Protein 5WJD (pdb70)

Foldseek 3Di:
DKDKDWCCVPVVCLQLVLCQLCVPVNDDSVVSSVQSNPADQEPWTKIFMAPPVRPHTFWIKTWHAAPVFQQETEIDSTGGRPVCPPPCPSVVVVVVVVCCSCPSHVHFKYKYKDQPVVVVVVVSAKDFDDDGDRDDPPDDDDPVPDDPRITMIMHGD

B-factor: mean 25.54, std 9.08, range [10.94, 60.41]

GO terms:
  GO:0004596 protein-N-terminal amino-acid acetyltransferase activity (F, IDA)
  GO:0017190 N-terminal peptidyl-aspartic acid acetylation (P, IDA)
  GO:0018002 N-terminal peptidyl-glutamic acid acetylation (P, IDA)

Nearest PDB structures (foldseek):
  5wjd-assembly1_A  TM=1.006E+00  e=1.444E-34  Drosophila melanogaster
  1xeb-assembly5_E  TM=7.370E-01  e=3.039E-07  Pseudomonas aeruginosa
  5z6n-assembly1_B  TM=6.916E-01  e=9.25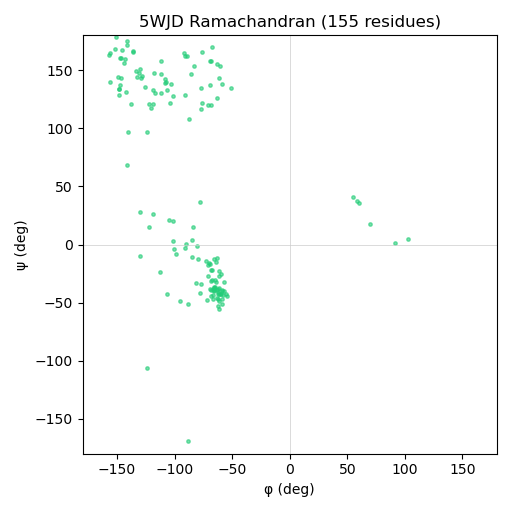2E-08  Escherichia coli K-12
  1xeb-assembly1_A  TM=7.125E-01  e=1.648E-06  Pseudomonas aeruginosa
  8gxj-assembly1_A  TM=6.707E-01  e=3.958E-06  Pseudomonas aeruginosa PAO1

Secondary structure (DSSP, 8-state):
-EEEEEGGG-GGGHHHHHHHHHHHS---HHHHHHHHHT--SSSSEEEEEEETTS-SEEEEEEEEEETTEEEEEEEEEEEE-GGGTTSSHHHHHHHHHHHIIIIIS---EEEEEESS-HHHHHHTT-EE-----SS-TT----GGG--TT-EEEEEE-

Organism: Drosophila melanogaster (NCBI:txid7227)

Sequence (157 aa):
PFNVVPIHNYPELMKDTCALINAEWPRSETARMRSLEASCDSLPCSLVLTTEGMCRVIAHLKLSPINSKKKACFVESVVVDKRHRGQGFGKLIMKFAEDYCRVVLDLKTIYLSTIDQDGFYERIGYEYCAPITMYGPRHCELPSLQNAKKKYMKKVL

InterPro domains:
  IPR000182 GNAT domain [PF00583] (43-147)
  IPR000182 GNAT domain [PS51186] (26-178)
  IPR016181 Acyl-CoA N-acyltransferase [SSF55729] (43-160)
  IPR039840 N-alpha-acetyltransferase 80 [PTHR13538] (21-171)

Structure (mmCIF, N/CA/C/O backbone):
data_5WJD
#
_entry.id   5WJD
#
_cell.length_a   41.685
_cell.length_b   62.643
_cell.length_c   63.758
_cell.angle_alpha   90.000
_cell.angle_beta   90.000
_cell.angle_gamma   90.000
#
_symmetry.space_group_name_H-M   'P 21 21 21'
#
loop_
_entity.id
_entity.type
_entity.pdbx_description
1 polymer 'CG8481, isoform B'
2 non-polymer 'ACETYL COENZYME *A'
3 non-polymer 'CITRIC ACID'
4 water water
#
loop_
_atom_site.group_PDB
_atom_site.id
_atom_site.type_symbol
_atom_site.label_atom_id
_atom_site.label_alt_id
_atom_site.label_comp_id
_atom_site.label_asym_id
_atom_site.label_entity_id
_atom_site.label_seq_id
_atom_site.pdbx_PDB_ins_code
_atom_site.Cartn_x
_atom_site.Cartn_y
_atom_site.Cartn_z
_atom_site.occupancy
_atom_site.B_iso_or_equiv
_atom_site.auth_seq_id
_atom_site.auth_comp_id
_atom_site.auth_asym_id
_atom_site.auth_atom_id
_atom_site.pdbx_PDB_model_num
ATOM 1 N N . PRO A 1 3 ? 34.366 3.796 24.279 1.00 35.98 12 PRO A N 1
ATOM 2 C CA . PRO A 1 3 ? 33.773 4.747 23.331 1.00 33.34 12 PRO A CA 1
ATOM 3 C C . PRO A 1 3 ? 34.498 4.804 21.981 1.00 32.17 12 PRO A C 1
ATOM 4 O O . PRO A 1 3 ? 33.996 5.440 21.052 1.00 34.36 12 PRO A O 1
ATOM 8 N N . PHE A 1 4 ? 35.662 4.164 21.879 1.00 25.27 13 PHE A N 1
ATOM 9 C CA . PHE A 1 4 ? 36.392 4.073 20.622 1.00 23.73 13 PHE A CA 1
ATOM 10 C C . PHE A 1 4 ? 36.781 2.624 20.370 1.00 23.01 13 PHE A C 1
ATOM 11 O O . PHE A 1 4 ? 36.956 1.841 21.307 1.00 27.56 13 PHE A O 1
ATOM 19 N N . ASN A 1 5 ? 36.897 2.276 19.089 1.00 19.17 14 ASN A N 1
ATOM 20 C CA . ASN A 1 5 ? 37.306 0.950 18.654 1.00 21.73 14 ASN A CA 1
ATOM 21 C C . ASN A 1 5 ? 38.408 1.081 17.612 1.00 17.90 14 ASN A C 1
ATOM 22 O O . ASN A 1 5 ? 38.440 2.041 16.839 1.00 17.32 14 ASN A O 1
ATOM 27 N N . VAL A 1 6 ? 39.312 0.106 17.595 1.00 18.56 15 VAL A N 1
ATOM 28 C CA . VAL A 1 6 ? 40.290 -0.042 16.522 1.00 16.43 15 VAL A CA 1
ATOM 29 C C . VAL A 1 6 ? 40.099 -1.431 15.939 1.00 17.68 15 VAL A C 1
ATOM 30 O O . VAL A 1 6 ? 40.193 -2.429 16.663 1.00 20.04 15 VAL A O 1
ATOM 34 N N . VAL A 1 7 ? 39.808 -1.499 14.644 1.00 15.80 16 VAL A N 1
ATOM 35 C CA . VAL A 1 7 ? 39.430 -2.757 14.007 1.00 17.83 16 VAL A CA 1
ATOM 36 C C . VAL A 1 7 ? 40.193 -2.927 12.699 1.00 18.85 16 VAL A C 1
ATOM 37 O O . VAL A 1 7 ? 40.514 -1.930 12.034 1.00 17.51 16 VAL A O 1
ATOM 41 N N . PRO A 1 8 ? 40.501 -4.156 12.288 1.00 21.18 17 PRO A N 1
ATOM 42 C CA . PRO A 1 8 ? 41.033 -4.359 10.938 1.00 18.65 17 PRO A CA 1
ATOM 43 C C . PRO A 1 8 ? 39.946 -4.088 9.912 1.00 18.39 17 PRO A C 1
ATOM 44 O O . PRO A 1 8 ? 38.797 -4.499 10.081 1.00 19.25 17 PRO A O 1
ATOM 48 N N . ILE A 1 9 ? 40.321 -3.386 8.841 1.00 15.59 18 ILE A N 1
ATOM 49 C CA . ILE A 1 9 ? 39.331 -2.906 7.879 1.00 17.01 18 ILE A CA 1
ATOM 50 C C . ILE A 1 9 ? 38.633 -4.064 7.175 1.00 18.54 18 ILE A C 1
ATOM 51 O O . ILE A 1 9 ? 37.456 -3.952 6.807 1.00 17.70 18 ILE A O 1
ATOM 56 N N . HIS A 1 10 ? 39.323 -5.197 6.989 1.00 18.41 19 HIS A N 1
ATOM 57 C CA . HIS A 1 10 ? 38.711 -6.299 6.249 1.00 20.38 19 HIS A CA 1
ATOM 58 C C . HIS A 1 10 ? 37.563 -6.947 7.016 1.00 23.28 19 HIS A C 1
ATOM 59 O O . HIS A 1 10 ? 36.760 -7.664 6.412 1.00 23.73 19 HIS A O 1
ATOM 66 N N . ASN A 1 11 ? 37.458 -6.709 8.321 1.00 22.22 20 ASN A N 1
ATOM 67 C CA . ASN A 1 11 ? 36.310 -7.171 9.086 1.00 23.67 20 ASN A CA 1
ATOM 68 C C . ASN A 1 11 ? 35.131 -6.209 9.022 1.00 25.18 20 ASN A C 1
ATOM 69 O O . ASN A 1 11 ? 34.034 -6.576 9.455 1.00 25.37 20 ASN A O 1
ATOM 74 N N . TYR A 1 12 ? 35.326 -4.997 8.498 1.00 21.62 21 TYR A N 1
ATOM 75 C CA . TYR A 1 12 ? 34.268 -3.986 8.406 1.00 23.75 21 TYR A CA 1
ATOM 76 C C . TYR A 1 12 ? 34.401 -3.236 7.089 1.00 22.66 21 TYR A C 1
ATOM 77 O O . TYR A 1 12 ? 34.733 -2.046 7.063 1.00 23.77 21 TYR A O 1
ATOM 86 N N . PRO A 1 13 ? 34.133 -3.906 5.963 1.00 25.14 22 PRO A N 1
ATOM 87 C CA . PRO A 1 13 ? 34.305 -3.247 4.656 1.00 23.76 22 PRO A CA 1
ATOM 88 C C . PRO A 1 13 ? 33.376 -2.063 4.434 1.00 27.73 22 PRO A C 1
ATOM 89 O O . PRO A 1 13 ? 33.630 -1.264 3.521 1.00 22.77 22 PRO A O 1
ATOM 93 N N . GLU A 1 14 ? 32.321 -1.913 5.237 1.00 27.54 23 GLU A N 1
ATOM 94 C CA . GLU A 1 14 ? 31.456 -0.749 5.101 1.00 25.89 23 GLU A CA 1
ATOM 95 C C . GLU A 1 14 ? 32.167 0.553 5.463 1.00 25.15 23 GLU A C 1
ATOM 96 O O . GLU A 1 14 ? 31.648 1.630 5.153 1.00 25.63 23 GLU A O 1
ATOM 102 N N . LEU A 1 15 ? 33.346 0.484 6.079 1.00 22.61 24 LEU A N 1
ATOM 103 C CA . LEU A 1 15 ? 34.132 1.668 6.403 1.00 20.06 24 LEU A CA 1
ATOM 104 C C . LEU A 1 15 ? 35.118 2.050 5.305 1.00 20.22 24 LEU A C 1
ATOM 105 O O . LEU A 1 15 ? 35.790 3.079 5.425 1.00 20.04 24 LEU A O 1
ATOM 110 N N . MET A 1 16 ? 35.212 1.261 4.232 1.00 18.29 25 MET A N 1
ATOM 111 C CA . MET A 1 16 ? 36.294 1.457 3.272 1.00 20.60 25 MET A CA 1
ATOM 112 C C . MET A 1 16 ? 36.170 2.794 2.549 1.00 19.49 25 MET A C 1
ATOM 113 O O . MET A 1 16 ? 37.174 3.483 2.334 1.00 19.17 25 MET A O 1
ATOM 118 N N . LYS A 1 17 ? 34.945 3.192 2.191 1.00 24.66 26 LYS A N 1
ATOM 119 C CA . LYS A 1 17 ? 34.763 4.440 1.453 1.00 24.24 26 LYS A CA 1
ATOM 120 C C . LYS A 1 17 ? 35.215 5.639 2.278 1.00 23.19 26 LYS A C 1
ATOM 121 O O . LYS A 1 17 ? 35.933 6.514 1.780 1.00 23.29 26 LYS A O 1
ATOM 124 N N . ASP A 1 18 ? 34.807 5.692 3.548 1.00 25.28 27 ASP A N 1
ATOM 125 C CA . ASP A 1 18 ? 35.250 6.772 4.426 1.00 23.97 27 ASP A CA 1
ATOM 126 C C . ASP A 1 18 ? 36.758 6.714 4.662 1.00 18.55 27 ASP A C 1
ATOM 127 O O . ASP A 1 18 ? 37.420 7.755 4.759 1.00 22.08 27 ASP A O 1
ATOM 132 N N . THR A 1 19 ? 37.321 5.509 4.766 1.00 19.92 28 THR A N 1
ATOM 133 C CA . THR A 1 19 ? 38.763 5.395 4.980 1.00 18.80 28 THR A CA 1
ATOM 134 C C . THR A 1 19 ? 39.542 5.902 3.767 1.00 18.91 28 THR A C 1
ATOM 135 O O . THR A 1 19 ? 40.577 6.565 3.917 1.00 18.96 28 THR A O 1
ATOM 139 N N . CYS A 1 20 ? 39.057 5.611 2.556 1.00 18.81 29 CYS A N 1
ATOM 140 C CA . CYS A 1 20 ? 39.705 6.140 1.360 1.00 18.42 29 CYS A CA 1
ATOM 141 C C . CYS A 1 20 ? 39.727 7.660 1.373 1.00 20.93 29 CYS A C 1
ATOM 142 O O . CYS A 1 20 ? 40.763 8.272 1.091 1.00 19.55 29 CYS A O 1
ATOM 145 N N . ALA A 1 21 ? 38.591 8.290 1.693 1.00 22.32 30 ALA A N 1
ATOM 146 C CA . ALA A 1 21 ? 38.542 9.748 1.717 1.00 21.69 30 ALA A CA 1
ATOM 147 C C . ALA A 1 21 ? 39.489 10.311 2.764 1.00 22.16 30 ALA A C 1
ATOM 148 O O . ALA A 1 21 ? 40.136 11.341 2.538 1.00 25.70 30 ALA A O 1
ATOM 150 N N . LEU A 1 22 ? 39.593 9.643 3.913 1.00 20.78 31 LEU A N 1
ATOM 151 C CA . LEU A 1 22 ? 40.519 10.088 4.949 1.00 20.41 31 LEU A CA 1
ATOM 152 C C . LEU A 1 22 ? 41.947 10.114 4.422 1.00 20.91 31 LEU A C 1
ATOM 153 O O . LEU A 1 22 ? 42.648 11.125 4.541 1.00 20.10 31 LEU A O 1
ATOM 158 N N . ILE A 1 23 ? 42.388 9.009 3.818 1.00 21.33 32 ILE A N 1
ATOM 159 C CA . ILE A 1 23 ? 43.752 8.926 3.302 1.00 18.97 32 ILE A CA 1
ATOM 160 C C . ILE A 1 23 ? 43.952 9.895 2.144 1.00 22.56 32 ILE A C 1
ATOM 161 O O . ILE A 1 23 ? 44.979 10.579 2.062 1.00 24.26 32 ILE A O 1
ATOM 166 N N . ASN A 1 24 ? 42.979 9.969 1.231 1.00 23.85 33 ASN A N 1
ATOM 167 C CA . ASN A 1 24 ? 43.151 10.778 0.027 1.00 24.47 33 ASN A CA 1
ATOM 168 C C . ASN A 1 24 ? 43.117 12.269 0.332 1.00 29.54 33 ASN A C 1
ATOM 169 O O . ASN A 1 24 ? 43.716 13.061 -0.405 1.00 30.96 33 ASN A O 1
ATOM 174 N N . ALA A 1 25 ? 42.433 12.670 1.408 1.00 29.29 34 ALA A N 1
ATOM 175 C CA . ALA A 1 25 ? 42.468 14.069 1.821 1.00 27.15 34 ALA A CA 1
ATOM 176 C C . ALA A 1 25 ? 43.883 14.510 2.167 1.00 26.06 34 ALA A C 1
ATOM 177 O O . ALA A 1 25 ? 44.211 15.695 2.042 1.00 32.27 34 ALA A O 1
ATOM 179 N N . GLU A 1 26 ? 44.735 13.578 2.586 1.00 26.20 35 GLU A N 1
ATOM 180 C CA . GLU A 1 26 ? 46.122 13.872 2.932 1.00 28.90 35 GLU A CA 1
ATOM 181 C C . GLU A 1 26 ? 47.084 13.627 1.774 1.00 30.60 35 GLU A C 1
ATOM 182 O O . GLU A 1 26 ? 47.930 14.477 1.478 1.00 29.54 35 GLU A O 1
ATOM 188 N N . TRP A 1 27 ? 46.987 12.466 1.130 1.00 28.07 36 TRP A N 1
ATOM 189 C CA . TRP A 1 27 ? 47.846 12.104 0.001 1.00 28.42 36 TRP A CA 1
ATOM 190 C C . TRP A 1 27 ? 46.948 11.766 -1.178 1.00 30.11 36 TRP A C 1
ATOM 191 O O . TRP A 1 27 ? 46.440 10.632 -1.272 1.00 27.09 36 TRP A O 1
ATOM 202 N N . PRO A 1 28 ? 46.709 12.705 -2.091 1.00 31.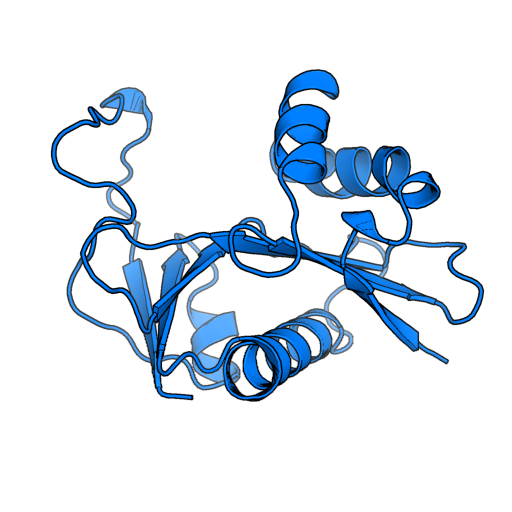66 37 PRO A N 1
ATOM 203 C CA . PRO A 1 28 ? 45.651 12.522 -3.098 1.00 33.76 37 PRO A CA 1
ATOM 204 C C . PRO A 1 28 ? 46.004 11.414 -4.080 1.00 28.75 37 PRO A C 1
ATOM 205 O O . PRO A 1 28 ? 47.032 11.468 -4.756 1.00 30.91 37 PRO A O 1
ATOM 209 N N . ARG A 1 29 ? 45.148 10.397 -4.129 1.00 26.64 38 ARG A N 1
ATOM 210 C CA . ARG A 1 29 ? 45.208 9.332 -5.116 1.00 25.21 38 ARG A CA 1
ATOM 211 C C . ARG A 1 29 ? 43.776 8.999 -5.508 1.00 23.86 38 ARG A C 1
ATOM 212 O O . ARG A 1 29 ? 42.819 9.486 -4.903 1.00 27.92 38 ARG A O 1
ATOM 220 N N . SER A 1 30 ? 43.624 8.166 -6.532 1.00 21.56 39 SER A N 1
ATOM 221 C CA . SER A 1 30 ? 42.290 7.732 -6.912 1.00 22.14 39 SER A CA 1
ATOM 222 C C . SER A 1 30 ? 41.657 6.940 -5.773 1.00 24.80 39 SER A C 1
ATOM 223 O O . SER A 1 30 ? 42.345 6.373 -4.918 1.00 23.03 39 SER A O 1
ATOM 226 N N . GLU A 1 31 ? 40.322 6.919 -5.756 1.00 21.10 40 GLU A N 1
ATOM 227 C CA . GLU A 1 31 ? 39.623 6.066 -4.802 1.00 24.37 40 GLU A CA 1
ATOM 228 C C . GLU A 1 31 ? 39.930 4.598 -5.063 1.00 24.52 40 GLU A C 1
ATOM 229 O O . GLU A 1 31 ? 40.101 3.814 -4.121 1.00 23.59 40 GLU A O 1
ATOM 235 N N . THR A 1 32 ? 40.015 4.211 -6.338 1.00 19.69 41 THR A N 1
ATOM 236 C CA . THR A 1 32 ? 40.298 2.822 -6.674 1.00 20.33 41 THR A CA 1
ATOM 237 C C . THR A 1 32 ? 41.642 2.374 -6.112 1.00 20.38 41 THR A C 1
ATOM 238 O O . THR A 1 32 ? 41.755 1.265 -5.576 1.00 20.15 41 THR A O 1
ATOM 242 N N . ALA A 1 33 ? 42.672 3.222 -6.218 1.00 18.90 42 ALA A N 1
ATOM 243 C CA . ALA A 1 33 ? 43.989 2.842 -5.711 1.00 21.81 42 ALA A CA 1
ATOM 244 C C . ALA A 1 33 ? 43.949 2.592 -4.210 1.00 20.70 42 ALA A C 1
ATOM 245 O O . ALA A 1 33 ? 44.529 1.617 -3.722 1.00 20.94 42 ALA A O 1
ATOM 247 N N . ARG A 1 34 ? 43.249 3.450 -3.462 1.00 20.60 43 ARG A N 1
ATOM 248 C CA . ARG A 1 34 ? 43.124 3.235 -2.025 1.00 20.68 43 ARG A CA 1
ATOM 249 C C . ARG A 1 34 ? 42.312 1.983 -1.725 1.00 20.35 43 ARG A C 1
ATOM 250 O O . ARG A 1 34 ? 42.635 1.237 -0.792 1.00 17.57 43 ARG A O 1
ATOM 258 N N . MET A 1 35 ? 41.251 1.739 -2.502 1.00 18.52 44 MET A N 1
ATOM 259 C CA . MET A 1 35 ? 40.447 0.538 -2.304 1.00 16.71 44 MET A CA 1
ATOM 260 C C . MET A 1 35 ? 41.281 -0.725 -2.481 1.00 19.89 44 MET A C 1
ATOM 261 O O . MET A 1 35 ? 41.152 -1.674 -1.699 1.00 20.08 44 MET A O 1
ATOM 266 N N . ARG A 1 36 ? 42.141 -0.756 -3.505 1.00 18.55 45 ARG A N 1
ATOM 267 C CA . ARG A 1 36 ? 43.001 -1.919 -3.712 1.00 20.70 45 ARG A CA 1
ATOM 268 C C . ARG A 1 36 ? 43.853 -2.190 -2.479 1.00 19.71 45 ARG A C 1
ATOM 269 O O . ARG A 1 36 ? 44.035 -3.346 -2.079 1.00 20.37 45 ARG A O 1
ATOM 277 N N . SER A 1 37 ? 44.363 -1.131 -1.851 1.00 18.59 46 SER A N 1
ATOM 278 C CA . SER A 1 37 ? 45.183 -1.296 -0.656 1.00 22.62 46 SER A CA 1
ATOM 279 C C . SER A 1 37 ? 44.354 -1.799 0.521 1.00 20.93 46 SER A C 1
ATOM 280 O O . SER A 1 37 ? 44.778 -2.703 1.249 1.00 20.86 46 SER A O 1
ATOM 283 N N . LEU A 1 38 ? 43.165 -1.225 0.728 1.00 19.83 47 LEU A N 1
ATOM 284 C CA . LEU A 1 38 ? 42.320 -1.676 1.832 1.00 19.35 47 LEU A CA 1
ATOM 285 C C . LEU A 1 38 ? 41.850 -3.110 1.622 1.00 17.45 47 LEU A C 1
ATOM 286 O O . LEU A 1 38 ? 41.746 -3.882 2.583 1.00 17.16 47 LEU A O 1
ATOM 291 N N . GLU A 1 39 ? 41.559 -3.485 0.377 1.00 19.15 48 GLU A N 1
ATOM 292 C CA . GLU A 1 39 ? 41.111 -4.841 0.080 1.00 20.95 48 GLU A CA 1
ATOM 293 C C . GLU A 1 39 ? 42.217 -5.875 0.245 1.00 20.89 48 GLU A C 1
ATOM 294 O O . GLU A 1 39 ? 41.914 -7.069 0.319 1.00 18.31 48 GLU A O 1
ATOM 300 N N . ALA A 1 40 ? 43.479 -5.454 0.308 1.00 16.69 49 ALA A N 1
ATOM 301 C CA . ALA A 1 40 ? 44.572 -6.382 0.568 1.00 18.69 49 ALA A CA 1
ATOM 302 C C . ALA A 1 40 ? 44.705 -6.734 2.045 1.00 18.11 49 ALA A C 1
ATOM 303 O O . ALA A 1 40 ? 45.433 -7.676 2.379 1.00 17.68 49 ALA A O 1
ATOM 305 N N . SER A 1 41 ? 44.026 -6.004 2.928 1.00 18.45 50 SER A N 1
ATOM 306 C CA . SER A 1 41 ? 44.117 -6.272 4.356 1.00 16.60 50 SER A CA 1
ATOM 307 C C . SER A 1 41 ? 43.669 -7.697 4.660 1.00 15.93 50 SER A C 1
ATOM 308 O O . SER A 1 41 ? 42.695 -8.192 4.095 1.00 15.40 50 SER A O 1
ATOM 311 N N . CYS A 1 42 ? 44.402 -8.363 5.547 1.00 18.63 51 CYS A N 1
ATOM 312 C CA . CYS A 1 42 ? 44.121 -9.744 5.909 1.00 18.72 51 CYS A CA 1
ATOM 313 C C . CYS A 1 42 ? 44.594 -9.957 7.338 1.00 21.97 51 CYS A C 1
ATOM 314 O O . CYS A 1 42 ? 45.131 -9.046 7.973 1.00 21.42 51 CYS A O 1
ATOM 317 N N . ASP A 1 43 ? 44.389 -11.168 7.854 1.00 22.87 52 ASP A N 1
ATOM 318 C CA . ASP A 1 43 ? 44.700 -11.429 9.253 1.00 23.89 52 ASP A CA 1
ATOM 319 C C . ASP A 1 43 ? 46.169 -11.774 9.489 1.00 25.45 52 ASP A C 1
ATOM 320 O O . ASP A 1 43 ? 46.508 -12.285 10.562 1.00 25.52 52 ASP A O 1
ATOM 325 N N . SER A 1 44 ? 47.045 -11.517 8.519 1.00 24.00 53 SER A N 1
ATOM 326 C CA . SER A 1 44 ? 48.473 -11.476 8.800 1.00 22.14 53 SER A CA 1
ATOM 327 C C . SER A 1 44 ? 49.024 -10.123 8.366 1.00 21.92 53 SER A C 1
ATOM 328 O O . SER A 1 44 ? 48.773 -9.108 9.024 1.00 24.00 53 SER A O 1
ATOM 331 N N . LEU A 1 45 ? 49.761 -10.094 7.259 1.00 20.42 54 LEU A N 1
ATOM 332 C CA . LEU A 1 45 ? 50.233 -8.865 6.642 1.00 17.64 54 LEU A CA 1
ATOM 333 C C . LEU A 1 45 ? 49.959 -8.930 5.145 1.00 20.59 54 LEU A C 1
ATOM 334 O O . LEU A 1 45 ? 50.036 -10.010 4.551 1.00 19.93 54 LEU A O 1
ATOM 339 N N . PRO A 1 46 ? 49.607 -7.804 4.506 1.00 17.67 55 PRO A N 1
ATOM 340 C CA . PRO A 1 46 ? 49.430 -6.496 5.129 1.00 15.29 55 PRO A CA 1
ATOM 341 C C . PRO A 1 46 ? 48.106 -6.409 5.889 1.00 19.01 55 PRO A C 1
ATOM 342 O O . PRO A 1 46 ? 47.238 -7.276 5.717 1.00 17.50 55 PRO A O 1
ATOM 346 N N . CYS A 1 47 ? 47.966 -5.384 6.727 1.00 14.99 56 CYS A N 1
ATOM 347 C CA . CYS A 1 47 ? 46.742 -5.173 7.489 1.00 17.15 56 CYS A CA 1
ATOM 348 C C . CYS A 1 47 ? 46.539 -3.681 7.697 1.00 20.31 56 CYS A C 1
ATOM 349 O O . CYS A 1 47 ? 47.453 -2.992 8.156 1.00 19.78 56 CYS A O 1
ATOM 352 N N . SER A 1 48 ? 45.347 -3.189 7.368 1.00 16.21 57 SER A N 1
ATOM 353 C CA . SER A 1 48 ? 44.974 -1.812 7.650 1.00 17.63 57 SER A CA 1
ATOM 354 C C . SER A 1 48 ? 44.085 -1.786 8.885 1.00 16.06 57 SER A C 1
ATOM 355 O O . SER A 1 48 ? 43.104 -2.535 8.969 1.00 14.87 57 SER A O 1
ATOM 358 N N . LEU A 1 49 ? 44.454 -0.957 9.853 1.00 14.88 58 LEU A N 1
ATOM 359 C CA . LEU A 1 49 ? 43.682 -0.766 11.071 1.00 17.16 58 LEU A CA 1
ATOM 360 C C . LEU A 1 49 ? 43.042 0.614 11.031 1.00 14.75 58 LEU A C 1
ATOM 361 O O . LEU A 1 49 ? 43.671 1.580 10.589 1.00 15.06 58 LEU A O 1
ATOM 366 N N . VAL A 1 50 ? 41.787 0.708 11.470 1.00 12.83 59 VAL A N 1
ATOM 367 C CA . VAL A 1 50 ? 41.085 1.984 11.520 1.00 14.54 59 VAL A CA 1
ATOM 368 C C . VAL A 1 50 ? 40.559 2.223 12.929 1.00 15.22 59 VAL A C 1
ATOM 369 O O . VAL A 1 50 ? 40.005 1.321 13.567 1.00 15.37 59 VAL A O 1
ATOM 373 N N . LEU A 1 51 ? 40.744 3.447 13.404 1.00 14.47 60 LEU A N 1
ATOM 374 C CA . LEU A 1 51 ? 40.176 3.926 14.653 1.00 16.96 60 LEU A CA 1
ATOM 375 C C . LEU A 1 51 ? 38.826 4.560 14.353 1.00 14.96 60 LEU A C 1
ATOM 376 O O . LEU A 1 51 ? 38.726 5.410 13.463 1.00 16.86 60 LEU A O 1
ATOM 381 N N . THR A 1 52 ? 37.792 4.150 15.085 1.00 17.55 61 THR A N 1
ATOM 382 C CA . THR A 1 52 ? 36.441 4.668 14.890 1.00 19.68 61 THR A CA 1
ATOM 383 C C . THR A 1 52 ? 35.791 4.964 16.236 1.00 21.57 61 THR A C 1
ATOM 384 O O . THR A 1 52 ? 36.267 4.539 17.293 1.00 20.49 61 THR A O 1
ATOM 388 N N . THR A 1 53 ? 34.673 5.690 16.179 1.00 21.38 62 THR A N 1
ATOM 389 C CA . THR A 1 53 ? 33.804 5.847 17.336 1.00 25.08 62 THR A CA 1
ATOM 390 C C . THR A 1 53 ? 33.136 4.518 17.683 1.00 25.73 62 THR A C 1
ATOM 391 O O . THR A 1 53 ? 33.175 3.547 16.917 1.00 26.38 62 THR A O 1
ATOM 395 N N . GLU A 1 54 ? 32.488 4.496 18.852 1.00 27.76 63 GLU A N 1
ATOM 396 C CA . GLU A 1 54 ? 31.818 3.287 19.326 1.00 29.51 63 GLU A CA 1
ATOM 397 C C . GLU A 1 54 ? 30.826 2.759 18.295 1.00 26.74 63 GLU A C 1
ATOM 398 O O . GLU A 1 54 ? 30.768 1.552 18.034 1.00 29.69 63 GLU A O 1
ATOM 400 N N . GLY A 1 55 ? 30.037 3.650 17.698 1.00 25.65 64 GLY A N 1
ATOM 401 C CA . GLY A 1 55 ? 29.057 3.252 16.706 1.00 24.05 64 GLY A CA 1
ATOM 402 C C . GLY A 1 55 ? 29.597 3.030 15.314 1.00 25.75 64 GLY A C 1
ATOM 403 O O . GLY A 1 55 ? 28.835 2.673 14.410 1.00 20.39 64 GLY A O 1
ATOM 404 N N . MET A 1 56 ? 30.902 3.234 15.119 1.00 26.49 65 MET A N 1
ATOM 405 C CA . MET A 1 56 ? 31.547 3.096 13.812 1.00 22.07 65 MET A CA 1
ATOM 406 C C . MET A 1 56 ? 30.918 4.024 12.777 1.00 23.39 65 MET A C 1
ATOM 407 O O . MET A 1 56 ? 30.769 3.669 11.607 1.00 25.12 65 MET A O 1
ATOM 412 N N . CYS A 1 57 ? 30.543 5.227 13.206 1.00 23.96 66 CYS A N 1
ATOM 413 C CA . CYS A 1 57 ? 29.954 6.207 12.304 1.00 23.13 66 CYS A CA 1
ATOM 414 C C . CYS A 1 57 ? 30.950 7.261 11.850 1.00 25.07 66 CYS A C 1
ATOM 415 O O . CYS A 1 57 ? 30.594 8.119 11.033 1.00 22.08 66 CYS A O 1
ATOM 418 N N . ARG A 1 58 ? 32.180 7.226 12.362 1.00 20.07 67 ARG A N 1
ATOM 419 C CA . ARG A 1 58 ? 33.235 8.085 11.847 1.00 19.77 67 ARG A CA 1
ATOM 420 C C . ARG A 1 58 ? 34.574 7.380 11.979 1.00 19.01 67 ARG A C 1
ATOM 421 O O . ARG A 1 58 ? 34.886 6.832 13.040 1.00 18.16 67 ARG A O 1
ATOM 429 N N . VAL A 1 59 ? 35.360 7.413 10.907 1.00 18.01 68 VAL A N 1
ATOM 430 C CA . VAL A 1 59 ? 36.713 6.870 10.906 1.00 17.71 68 VAL A CA 1
ATOM 431 C C . VAL A 1 59 ? 37.650 7.975 11.380 1.00 16.59 68 VAL A C 1
ATOM 432 O O . VAL A 1 59 ? 37.904 8.941 10.657 1.00 18.91 68 VAL A O 1
ATOM 436 N N . ILE A 1 60 ? 38.158 7.836 12.602 1.00 15.85 69 ILE A N 1
ATOM 437 C CA . ILE A 1 60 ? 39.011 8.878 13.171 1.00 18.88 69 ILE A CA 1
ATOM 438 C C . ILE A 1 60 ? 40.452 8.761 12.681 1.00 16.42 69 ILE A C 1
ATOM 439 O O . ILE A 1 60 ? 41.135 9.780 12.521 1.00 17.43 69 ILE A O 1
ATOM 444 N N . ALA A 1 61 ? 40.944 7.548 12.432 1.00 13.52 70 ALA A N 1
ATOM 445 C CA . ALA A 1 61 ? 42.342 7.397 12.036 1.00 15.00 70 ALA A CA 1
ATOM 446 C C . ALA A 1 61 ? 42.546 6.091 11.282 1.00 16.08 70 ALA A C 1
ATOM 447 O O . ALA A 1 61 ? 41.720 5.176 11.340 1.00 14.49 70 ALA A O 1
ATOM 449 N N . HIS A 1 62 ? 43.679 6.014 10.582 1.00 13.24 71 HIS A N 1
ATOM 450 C CA . HIS A 1 62 ? 44.032 4.834 9.811 1.00 15.37 71 HIS A CA 1
ATOM 451 C C . HIS A 1 62 ? 45.543 4.648 9.833 1.00 14.39 71 HIS A C 1
ATOM 452 O O . HIS A 1 62 ? 46.296 5.624 9.797 1.00 14.68 71 HIS A O 1
ATOM 459 N N . LEU A 1 63 ? 45.979 3.393 9.889 1.00 15.34 72 LEU A N 1
ATOM 460 C CA . LEU A 1 63 ? 47.358 3.057 9.568 1.00 15.76 72 LEU A CA 1
ATOM 461 C C . LEU A 1 63 ? 47.378 1.712 8.860 1.00 15.90 72 LEU A C 1
ATOM 462 O O . LEU A 1 63 ? 46.470 0.894 9.018 1.00 14.67 72 LEU A O 1
ATOM 467 N N . LYS A 1 64 ? 48.438 1.491 8.082 1.00 16.91 73 LYS A N 1
ATOM 468 C CA . LYS A 1 64 ? 48.640 0.249 7.349 1.00 17.41 73 LYS A CA 1
ATOM 469 C C . LYS A 1 64 ? 49.928 -0.413 7.820 1.00 15.71 73 LYS A C 1
ATOM 470 O O . LYS A 1 64 ? 50.961 0.249 7.951 1.00 17.84 73 LYS A O 1
ATOM 476 N N . LEU A 1 65 ? 49.855 -1.712 8.085 1.00 14.66 74 LEU A N 1
ATOM 477 C CA . LEU A 1 65 ? 51.012 -2.518 8.452 1.00 17.36 74 LEU A CA 1
ATOM 478 C C . LEU A 1 65 ? 51.406 -3.361 7.246 1.00 16.37 74 LEU A C 1
ATOM 479 O O . LEU A 1 65 ? 50.586 -4.127 6.735 1.00 17.60 74 LEU A O 1
ATOM 484 N N . SER A 1 66 ? 52.644 -3.205 6.781 1.00 17.12 75 SER A N 1
ATOM 485 C CA . SER A 1 66 ? 53.067 -3.887 5.570 1.00 16.14 75 SER A CA 1
ATOM 486 C C . SER A 1 66 ? 54.216 -4.845 5.858 1.00 18.57 75 SER A C 1
ATOM 487 O O . SER A 1 66 ? 55.052 -4.579 6.728 1.00 15.55 75 SER A O 1
ATOM 490 N N . PRO A 1 67 ? 54.292 -5.958 5.135 1.00 16.66 76 PRO A N 1
ATOM 491 C CA . PRO A 1 67 ? 55.397 -6.899 5.343 1.00 15.90 76 PRO A CA 1
ATOM 492 C C . PRO A 1 67 ? 56.722 -6.329 4.862 1.00 18.75 76 PRO A C 1
ATOM 493 O O . PRO A 1 67 ? 56.784 -5.423 4.029 1.00 19.77 76 PRO A O 1
ATOM 497 N N . ILE A 1 68 ? 57.800 -6.882 5.412 1.00 18.81 77 ILE A N 1
ATOM 498 C CA . ILE A 1 68 ? 59.162 -6.572 4.993 1.00 21.62 77 ILE A CA 1
ATOM 499 C C . ILE A 1 68 ? 59.779 -7.865 4.478 1.00 26.46 77 ILE A C 1
ATOM 500 O O . ILE A 1 68 ? 59.871 -8.851 5.220 1.00 24.88 77 ILE A O 1
ATOM 505 N N . ASN A 1 69 ? 60.206 -7.855 3.213 1.00 24.58 78 ASN A N 1
ATOM 506 C CA . ASN A 1 69 ? 60.649 -9.085 2.560 1.00 31.07 78 ASN A CA 1
ATOM 507 C C . ASN A 1 69 ? 61.810 -9.741 3.305 1.00 30.02 78 ASN A C 1
ATOM 508 O O . ASN A 1 69 ? 61.864 -10.970 3.424 1.00 37.13 78 ASN A O 1
ATOM 513 N N . SER A 1 70 ? 62.740 -8.947 3.822 1.00 30.18 79 SER A N 1
ATOM 514 C CA . SER A 1 70 ? 63.936 -9.490 4.454 1.00 34.46 79 SER A CA 1
ATOM 515 C C . SER A 1 70 ? 63.785 -9.745 5.951 1.00 32.81 79 SER A C 1
ATOM 516 O O . SER A 1 70 ? 64.746 -10.202 6.577 1.00 34.78 79 SER A O 1
ATOM 519 N N . LYS A 1 71 ? 62.619 -9.473 6.544 1.00 30.81 80 LYS A N 1
ATOM 520 C CA . LYS A 1 71 ? 62.450 -9.563 7.998 1.00 26.93 80 LYS A CA 1
ATOM 521 C C . LYS A 1 71 ? 61.085 -10.173 8.309 1.00 27.47 80 LYS A C 1
ATOM 522 O O . LYS A 1 71 ? 60.075 -9.464 8.354 1.00 27.04 80 LYS A O 1
ATOM 528 N N . LYS A 1 72 ? 61.065 -11.483 8.558 1.00 29.44 81 LYS A N 1
ATOM 529 C CA . LYS A 1 72 ? 59.812 -12.182 8.820 1.00 29.18 81 LYS A CA 1
ATOM 530 C C . LYS A 1 72 ? 59.180 -11.788 10.151 1.00 24.48 81 LYS A C 1
ATOM 531 O O . LYS A 1 72 ? 57.969 -11.958 10.316 1.00 29.08 81 LYS A O 1
ATOM 533 N N . LYS A 1 73 ? 59.957 -11.267 11.099 1.00 22.30 82 LYS A N 1
ATOM 534 C CA . LYS A 1 73 ? 59.437 -10.919 12.417 1.00 21.91 82 LYS A CA 1
ATOM 535 C C . LYS A 1 73 ? 59.263 -9.417 12.599 1.00 20.99 82 LYS A C 1
ATOM 536 O O . LYS A 1 73 ? 59.206 -8.935 13.736 1.00 20.98 82 LYS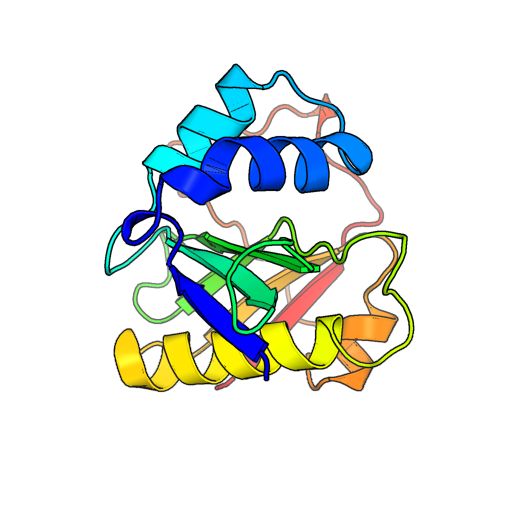 A O 1
ATOM 539 N N . ALA A 1 74 ? 59.174 -8.668 11.506 1.00 20.72 83 ALA A N 1
ATOM 540 C CA . ALA A 1 74 ? 59.023 -7.225 11.565 1.00 20.74 83 ALA A CA 1
ATOM 541 C C . ALA A 1 74 ? 57.968 -6.800 10.557 1.00 18.16 83 ALA A C 1
ATOM 542 O O . ALA A 1 74 ? 57.558 -7.572 9.685 1.00 19.32 83 ALA A O 1
ATOM 544 N N . CYS A 1 75 ? 57.508 -5.561 10.696 1.00 17.36 84 CYS A N 1
ATOM 545 C CA . CYS A 1 75 ? 56.642 -4.973 9.689 1.00 14.23 84 CYS A CA 1
ATOM 546 C C . CYS A 1 75 ? 56.944 -3.486 9.586 1.00 16.41 84 CYS A C 1
ATOM 547 O O . CYS A 1 75 ? 57.653 -2.905 10.415 1.00 15.53 84 CYS A O 1
ATOM 550 N N . PHE A 1 76 ? 56.406 -2.894 8.529 1.00 15.32 85 PHE A N 1
ATOM 551 C CA . PHE A 1 76 ? 56.540 -1.484 8.205 1.00 15.84 85 PHE A CA 1
ATOM 552 C C . PHE A 1 76 ? 55.170 -0.838 8.373 1.00 18.68 85 PHE A C 1
ATOM 553 O O . PHE A 1 76 ? 54.174 -1.368 7.873 1.00 19.56 85 PHE A O 1
ATOM 561 N N . VAL A 1 77 ? 55.106 0.279 9.096 1.00 17.73 86 VAL A N 1
ATOM 562 C CA . VAL A 1 77 ? 53.857 1.019 9.261 1.00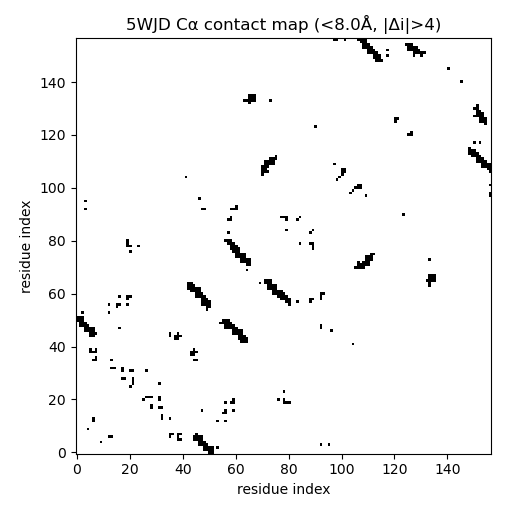 17.05 86 VAL A CA 1
ATOM 563 C C . VAL A 1 77 ? 53.889 2.241 8.351 1.00 16.49 86 VAL A C 1
ATOM 564 O O . VAL A 1 77 ? 54.925 2.909 8.220 1.00 21.15 86 VAL A O 1
ATOM 568 N N . GLU A 1 78 ? 52.763 2.520 7.695 1.00 16.74 87 GLU A N 1
ATOM 569 C CA . GLU A 1 78 ? 52.695 3.586 6.704 1.00 21.28 87 GLU A CA 1
ATOM 570 C C . GLU A 1 78 ? 51.275 4.133 6.640 1.00 17.63 87 GLU A C 1
ATOM 571 O O . GLU A 1 78 ? 50.334 3.550 7.187 1.00 19.97 87 GLU A O 1
ATOM 577 N N . SER A 1 79 ? 51.135 5.273 5.960 1.00 16.94 88 SER A N 1
ATOM 578 C CA . SER A 1 79 ? 49.838 5.925 5.759 1.00 19.33 88 SER A CA 1
ATOM 579 C C . SER A 1 79 ? 49.128 6.183 7.086 1.00 18.77 88 SER A C 1
ATOM 580 O O . SER A 1 79 ? 47.914 5.998 7.205 1.00 17.32 88 SER A O 1
ATOM 583 N N . VAL A 1 80 ? 49.895 6.606 8.087 1.00 16.75 89 VAL A N 1
ATOM 584 C CA . VAL A 1 80 ? 49.351 6.968 9.392 1.00 18.46 89 VAL A CA 1
ATOM 585 C C . VAL A 1 80 ? 48.710 8.345 9.278 1.00 19.78 89 VAL A C 1
ATOM 586 O O . VAL A 1 80 ? 49.393 9.338 9.003 1.00 18.70 89 VAL A O 1
ATOM 590 N N . VAL A 1 81 ? 47.400 8.414 9.491 1.00 16.90 90 VAL A N 1
ATOM 591 C CA . VAL A 1 81 ? 46.688 9.675 9.317 1.00 16.90 90 VAL A CA 1
ATOM 592 C C . VAL A 1 81 ? 45.521 9.723 10.292 1.00 18.52 90 VAL A C 1
ATOM 593 O O . VAL A 1 81 ? 44.777 8.749 10.448 1.00 15.28 90 VAL A O 1
ATOM 597 N N . VAL A 1 82 ? 45.379 10.862 10.963 1.00 18.59 91 VAL A N 1
ATOM 598 C CA . VAL A 1 82 ? 44.231 11.157 11.809 1.00 17.14 91 VAL A CA 1
ATOM 599 C C . VAL A 1 82 ? 43.381 12.203 11.096 1.00 18.36 91 VAL A C 1
ATOM 600 O O . VAL A 1 82 ? 43.916 13.122 10.466 1.00 15.41 91 VAL A O 1
ATOM 604 N N . ASP A 1 83 ? 42.060 12.037 11.168 1.00 17.60 92 ASP A N 1
ATOM 605 C CA . ASP A 1 83 ? 41.127 12.999 10.590 1.00 16.39 92 ASP A CA 1
ATOM 606 C C . ASP A 1 83 ? 41.444 14.416 11.061 1.00 17.35 92 ASP A C 1
ATOM 607 O O . ASP A 1 83 ? 41.682 14.654 12.247 1.00 18.34 92 ASP A O 1
ATOM 612 N N . LYS A 1 84 ? 41.439 15.360 10.112 1.00 19.31 93 LYS A N 1
ATOM 613 C CA . LYS A 1 84 ? 41.836 16.737 10.407 1.00 20.57 93 LYS A CA 1
ATOM 614 C C . LYS A 1 84 ? 40.964 17.378 11.483 1.00 22.35 93 LYS A C 1
ATOM 615 O O . LYS A 1 84 ? 41.408 18.308 12.162 1.00 20.52 93 LYS A O 1
ATOM 621 N N . ARG A 1 85 ? 39.727 16.909 11.654 1.00 19.17 94 ARG A N 1
ATOM 622 C CA . ARG A 1 85 ? 38.885 17.466 12.707 1.00 19.48 94 ARG A CA 1
ATOM 623 C C . ARG A 1 85 ? 39.308 17.031 14.105 1.00 20.29 94 ARG A C 1
ATOM 624 O O . ARG A 1 85 ? 38.841 17.622 15.084 1.00 23.51 94 ARG A O 1
ATOM 632 N N . HIS A 1 86 ? 40.164 16.018 14.231 1.00 16.95 95 HIS A N 1
ATOM 633 C CA . HIS A 1 86 ? 40.401 15.376 15.518 1.00 20.45 95 HIS A CA 1
ATOM 634 C C . HIS A 1 86 ? 41.888 15.251 15.837 1.00 19.95 95 HIS A C 1
ATOM 635 O O . HIS A 1 86 ? 42.292 14.347 16.572 1.00 21.36 95 HIS A O 1
ATOM 642 N N . ARG A 1 87 ? 42.713 16.148 15.316 1.00 20.80 96 ARG A N 1
ATOM 643 C CA . ARG A 1 87 ? 44.146 16.048 15.542 1.00 24.58 96 ARG A CA 1
ATOM 644 C C . ARG A 1 87 ? 44.545 16.786 16.811 1.00 25.48 96 ARG A C 1
ATOM 645 O O . ARG A 1 87 ? 43.808 17.626 17.328 1.00 26.16 96 ARG A O 1
ATOM 653 N N . GLY A 1 88 ? 45.734 16.451 17.312 1.00 23.29 97 GLY A N 1
ATOM 654 C CA . GLY A 1 88 ? 46.227 17.054 18.531 1.00 21.95 97 GLY A CA 1
ATOM 655 C C . GLY A 1 88 ? 45.491 16.645 19.784 1.00 27.45 97 GLY A C 1
ATOM 656 O O . GLY A 1 88 ? 45.611 17.324 20.807 1.00 28.57 97 GLY A O 1
ATOM 657 N N . GLN A 1 89 ? 44.733 15.546 19.740 1.00 22.43 98 GLN A N 1
ATOM 658 C CA . GLN A 1 89 ? 43.913 15.110 20.867 1.00 26.30 98 GLN A CA 1
ATOM 659 C C . GLN A 1 89 ? 44.252 13.704 21.339 1.00 27.16 98 GLN A C 1
ATOM 660 O O . GLN A 1 89 ? 43.448 13.097 22.060 1.00 24.63 98 GLN A O 1
ATOM 666 N N . GLY A 1 90 ? 45.396 13.153 20.933 1.00 20.93 99 GLY A N 1
ATOM 667 C CA . GLY A 1 90 ? 45.798 11.838 21.380 1.00 22.36 99 GLY A CA 1
ATOM 668 C C . GLY A 1 90 ? 45.377 10.670 20.508 1.00 17.10 99 GLY A C 1
ATOM 669 O O . GLY A 1 90 ? 45.685 9.523 20.857 1.00 18.81 99 GLY A O 1
ATOM 670 N N . PHE A 1 91 ? 44.701 10.910 19.382 1.00 17.26 100 PHE A N 1
ATOM 671 C CA . PHE A 1 91 ? 44.222 9.792 18.573 1.00 19.85 100 PHE A CA 1
ATOM 672 C C . PHE A 1 91 ? 45.338 9.143 17.755 1.00 18.57 100 PHE A C 1
ATOM 673 O O . PHE A 1 91 ? 45.303 7.928 17.533 1.00 16.87 100 PHE A O 1
ATOM 681 N N . GLY A 1 92 ? 46.320 9.920 17.296 1.00 17.61 101 GLY A N 1
ATOM 682 C CA . GLY A 1 92 ? 47.476 9.313 16.654 1.00 18.72 101 GLY A CA 1
ATOM 683 C C . GLY A 1 92 ? 48.246 8.419 17.608 1.00 15.90 101 GLY A C 1
ATOM 684 O O . GLY A 1 92 ? 48.591 7.283 17.278 1.00 15.55 101 GLY A O 1
ATOM 685 N N . LYS A 1 93 ? 48.503 8.921 18.816 1.00 15.57 102 LYS A N 1
ATOM 686 C CA . LYS A 1 93 ? 49.102 8.111 19.872 1.00 18.32 102 LYS A CA 1
ATOM 687 C C . LYS A 1 93 ? 48.295 6.844 20.141 1.00 18.01 102 LYS A C 1
ATOM 688 O O . LYS A 1 93 ? 48.864 5.759 20.319 1.00 14.87 102 LYS A O 1
ATOM 694 N N . LEU A 1 94 ? 46.967 6.964 20.181 1.00 17.59 103 LEU A N 1
ATOM 695 C CA . LEU A 1 94 ? 46.106 5.822 20.480 1.00 16.96 103 LEU A CA 1
ATOM 696 C C . LEU A 1 94 ? 46.273 4.719 19.441 1.00 13.64 103 LEU A C 1
ATOM 697 O O . LEU A 1 94 ? 46.546 3.561 19.779 1.00 15.17 103 LEU A O 1
ATOM 702 N N . ILE A 1 95 ? 46.085 5.057 18.165 1.00 14.75 104 ILE A N 1
ATOM 703 C CA . ILE A 1 95 ? 46.098 4.016 17.143 1.00 16.81 104 ILE A CA 1
ATOM 704 C C . ILE A 1 95 ? 47.494 3.420 16.988 1.00 13.07 104 ILE A C 1
ATOM 705 O O . ILE A 1 95 ? 47.632 2.230 16.680 1.00 14.65 104 ILE A O 1
ATOM 710 N N . MET A 1 96 ? 48.548 4.210 17.225 1.00 13.63 105 MET A N 1
ATOM 711 C CA . MET A 1 96 ? 49.898 3.658 17.121 1.00 15.16 105 MET A CA 1
ATOM 712 C C . MET A 1 96 ? 50.174 2.672 18.248 1.00 16.4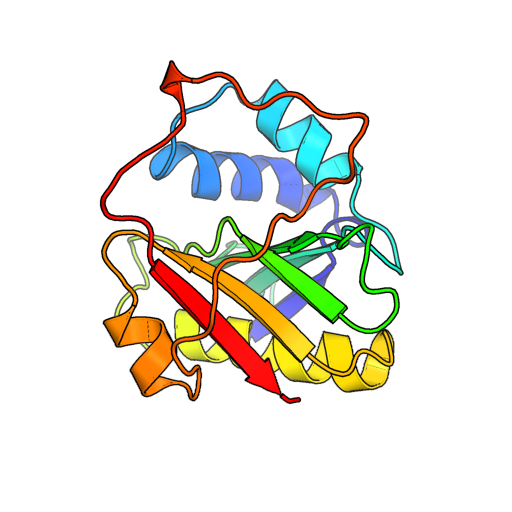4 105 MET A C 1
ATOM 713 O O . MET A 1 96 ? 50.837 1.648 18.040 1.00 14.87 105 MET A O 1
ATOM 718 N N . LYS A 1 97 ? 49.683 2.965 19.452 1.00 17.50 106 LYS A N 1
ATOM 719 C CA . LYS A 1 97 ? 49.865 2.034 20.561 1.00 18.59 106 LYS A CA 1
ATOM 720 C C . LYS A 1 97 ? 49.064 0.756 20.336 1.00 17.41 106 LYS A C 1
ATOM 721 O O . LYS A 1 97 ? 49.539 -0.345 20.642 1.00 18.81 106 LYS A O 1
ATOM 727 N N . PHE A 1 98 ? 47.852 0.882 19.793 1.00 15.19 107 PHE A N 1
ATOM 728 C CA . PHE A 1 98 ? 47.061 -0.301 19.470 1.00 15.62 107 PHE A CA 1
ATOM 729 C C . PHE A 1 98 ? 47.761 -1.154 18.422 1.00 14.11 107 PHE A C 1
ATOM 730 O O . PHE A 1 98 ? 47.793 -2.384 18.536 1.00 14.45 107 PHE A O 1
ATOM 738 N N . ALA A 1 99 ? 48.325 -0.516 17.391 1.00 15.09 108 ALA A N 1
ATOM 739 C CA . ALA A 1 99 ? 49.033 -1.256 16.351 1.00 14.53 108 ALA A CA 1
ATOM 740 C C . ALA A 1 99 ? 50.218 -2.015 16.926 1.00 12.21 108 ALA A C 1
ATOM 741 O O . ALA A 1 99 ? 50.507 -3.139 16.505 1.00 13.38 108 ALA A O 1
ATOM 743 N N . GLU A 1 100 ? 50.914 -1.417 17.895 1.00 14.27 109 GLU A N 1
ATOM 744 C CA . GLU A 1 100 ? 52.067 -2.075 18.501 1.00 13.61 109 GLU A CA 1
ATOM 745 C C . GLU A 1 100 ? 51.646 -3.307 19.292 1.00 16.33 109 GLU A C 1
ATOM 746 O O . GLU A 1 100 ? 52.262 -4.373 19.172 1.00 15.15 109 GLU A O 1
ATOM 752 N N . ASP A 1 101 ? 50.605 -3.176 20.121 1.00 13.60 110 ASP A N 1
ATOM 753 C CA . ASP A 1 101 ? 50.038 -4.343 20.794 1.00 14.67 110 ASP A CA 1
ATOM 754 C C . ASP A 1 101 ? 49.573 -5.386 19.785 1.00 12.44 110 ASP A C 1
ATOM 755 O O . ASP A 1 101 ? 49.798 -6.586 19.969 1.00 12.66 110 ASP A O 1
ATOM 760 N N . TYR A 1 102 ? 48.905 -4.941 18.721 1.00 12.10 111 TYR A N 1
ATOM 761 C CA . TYR A 1 102 ? 48.398 -5.862 17.709 1.00 13.28 111 TYR A CA 1
ATOM 762 C C . TYR A 1 102 ? 49.536 -6.637 17.054 1.00 14.92 111 TYR A C 1
ATOM 763 O O . TYR A 1 102 ? 49.479 -7.867 16.937 1.00 13.53 111 TYR A O 1
ATOM 772 N N . CYS A 1 103 ? 50.588 -5.932 16.632 1.00 11.87 112 CYS A N 1
ATOM 773 C CA . CYS A 1 103 ? 51.722 -6.600 15.999 1.00 13.38 112 CYS A CA 1
ATOM 774 C C . CYS A 1 103 ? 52.406 -7.573 16.952 1.00 15.82 112 CYS A C 1
ATOM 775 O O . CYS A 1 103 ? 52.818 -8.666 16.548 1.00 16.52 112 CYS A O 1
ATOM 778 N N . ARG A 1 104 ? 52.561 -7.186 18.216 1.00 13.07 113 ARG A N 1
ATOM 779 C CA . ARG A 1 104 ? 53.268 -8.048 19.158 1.00 15.71 113 ARG A CA 1
ATOM 780 C C . ARG A 1 104 ? 52.430 -9.266 19.522 1.00 16.26 113 ARG A C 1
ATOM 781 O O . ARG A 1 104 ? 52.912 -10.404 19.474 1.00 18.66 113 ARG A O 1
ATOM 789 N N . VAL A 1 105 ? 51.165 -9.046 19.862 1.00 15.94 114 VAL A N 1
ATOM 790 C CA . VAL A 1 105 ? 50.318 -10.088 20.438 1.00 15.76 114 VAL A CA 1
ATOM 791 C C . VAL A 1 105 ? 49.610 -10.899 19.361 1.00 18.04 114 VAL A C 1
ATOM 792 O O . VAL A 1 105 ? 49.646 -12.131 19.374 1.00 18.36 114 VAL A O 1
ATOM 796 N N . VAL A 1 106 ? 48.939 -10.229 18.422 1.00 16.48 115 VAL A N 1
ATOM 797 C CA . VAL A 1 106 ? 48.169 -10.951 17.412 1.00 15.00 115 VAL A CA 1
ATOM 798 C C . VAL A 1 106 ? 49.078 -11.523 16.331 1.00 17.92 115 VAL A C 1
ATOM 799 O O . VAL A 1 106 ? 48.885 -12.660 15.883 1.00 18.84 115 VAL A O 1
ATOM 803 N N . LEU A 1 107 ? 50.073 -10.752 15.887 1.00 17.17 116 LEU A N 1
ATOM 804 C CA . LEU A 1 107 ? 50.928 -11.145 14.774 1.00 17.00 116 LEU A CA 1
ATOM 805 C C . LEU A 1 107 ? 52.266 -11.733 15.203 1.00 21.33 116 LEU A C 1
ATOM 806 O O . LEU A 1 107 ? 53.004 -12.225 14.343 1.00 22.66 116 LEU A O 1
ATOM 811 N N . ASP A 1 108 ? 52.604 -11.680 16.493 1.00 20.63 117 ASP A N 1
ATOM 812 C CA . ASP A 1 108 ? 53.856 -12.243 17.005 1.00 24.01 117 ASP A CA 1
ATOM 813 C C . ASP A 1 108 ? 55.077 -11.582 16.364 1.00 20.10 117 ASP A C 1
ATOM 814 O O . ASP A 1 108 ? 56.092 -12.229 16.108 1.00 20.52 117 ASP A O 1
ATOM 819 N N . LEU A 1 109 ? 54.982 -10.285 16.100 1.00 16.63 118 LEU A N 1
ATOM 820 C CA . LEU A 1 109 ? 56.096 -9.560 15.510 1.00 19.07 118 LEU A CA 1
ATOM 821 C C . LEU A 1 109 ? 56.979 -8.965 16.603 1.00 17.25 118 LEU A C 1
ATOM 822 O O . LEU A 1 109 ? 56.573 -8.830 17.758 1.00 14.26 118 LEU A O 1
ATOM 827 N N . LYS A 1 110 ? 58.208 -8.612 16.220 1.00 15.26 119 LYS A N 1
ATOM 828 C CA . LYS A 1 110 ? 59.206 -8.142 17.169 1.00 19.89 119 LYS A CA 1
ATOM 829 C C . LYS A 1 110 ? 59.590 -6.680 16.997 1.00 17.47 119 LYS A C 1
ATOM 830 O O . LYS A 1 110 ? 60.056 -6.068 17.963 1.00 14.33 119 LYS A O 1
ATOM 834 N N . THR A 1 111 ? 59.402 -6.108 15.809 1.00 15.21 120 THR A N 1
ATOM 835 C CA . THR A 1 111 ? 59.876 -4.766 15.505 1.00 16.50 120 THR A CA 1
ATOM 836 C C . THR A 1 111 ? 58.938 -4.119 14.498 1.00 15.91 120 THR A C 1
ATOM 837 O O . THR A 1 111 ? 58.419 -4.795 13.606 1.00 17.48 120 THR A O 1
ATOM 841 N N . ILE A 1 112 ? 58.723 -2.813 14.646 1.00 14.15 121 ILE A N 1
ATOM 842 C CA . ILE A 1 112 ? 58.005 -2.004 13.666 1.00 14.10 121 ILE A CA 1
ATOM 843 C C . ILE A 1 112 ? 58.971 -0.963 13.124 1.00 13.14 121 ILE A C 1
ATOM 844 O O . ILE A 1 112 ? 59.642 -0.277 13.900 1.00 13.66 121 ILE A O 1
ATOM 849 N N . TYR A 1 113 ? 59.038 -0.844 11.801 1.00 12.84 122 TYR A N 1
ATOM 850 C CA . TYR A 1 113 ? 59.852 0.157 11.127 1.00 12.29 122 TYR A CA 1
ATOM 851 C C . TYR A 1 113 ? 58.959 1.177 10.434 1.00 14.34 122 TYR A C 1
ATOM 852 O O . TYR A 1 113 ? 57.806 0.896 10.101 1.00 13.12 122 TYR A O 1
ATOM 861 N N . LEU A 1 114 ? 59.517 2.361 10.190 1.00 12.33 123 LEU A N 1
ATOM 862 C CA . LEU A 1 114 ? 58.832 3.369 9.394 1.00 15.94 123 LEU A CA 1
ATOM 863 C C . LEU A 1 114 ? 59.864 4.311 8.793 1.00 21.01 123 LEU A C 1
ATOM 864 O O . LEU A 1 114 ? 61.019 4.357 9.222 1.00 20.15 123 LEU A O 1
ATOM 869 N N . SER A 1 115 ? 59.420 5.076 7.805 1.00 21.43 124 SER A N 1
ATOM 870 C CA . SER A 1 115 ? 60.183 6.193 7.271 1.00 24.76 124 SER A CA 1
ATOM 871 C C . SER A 1 115 ? 59.292 7.425 7.267 1.00 27.04 124 SER A C 1
ATOM 872 O O . SER A 1 115 ? 58.082 7.317 7.056 1.00 30.70 124 SER A O 1
ATOM 875 N N . THR A 1 116 ? 59.881 8.593 7.513 1.00 29.46 125 THR A N 1
ATOM 876 C CA . THR A 1 116 ? 59.103 9.823 7.521 1.00 31.81 125 THR A CA 1
ATOM 877 C C . THR A 1 116 ? 59.953 10.979 7.019 1.00 35.33 125 THR A C 1
ATOM 878 O O . THR A 1 116 ? 61.185 10.924 7.023 1.00 29.29 125 THR A O 1
ATOM 882 N N . ILE A 1 117 ? 59.266 12.041 6.607 1.00 35.28 126 ILE A N 1
ATOM 883 C CA . ILE A 1 117 ? 59.906 13.244 6.102 1.00 40.81 126 ILE A CA 1
ATOM 884 C C . ILE A 1 117 ? 59.819 14.394 7.101 1.00 42.06 126 ILE A C 1
ATOM 885 O O . ILE A 1 117 ? 60.803 15.105 7.319 1.00 45.79 126 ILE A O 1
ATOM 890 N N . ASP A 1 118 ? 58.660 14.581 7.739 1.00 41.57 127 ASP A N 1
ATOM 891 C CA . ASP A 1 118 ? 58.433 15.768 8.555 1.00 40.95 127 ASP A CA 1
ATOM 892 C C . ASP A 1 118 ? 57.908 15.503 9.958 1.00 38.71 127 ASP A C 1
ATOM 893 O O . ASP A 1 118 ? 57.864 16.445 10.759 1.00 40.52 127 ASP A O 1
ATOM 898 N N . GLN A 1 119 ? 57.510 14.279 10.287 1.00 33.63 128 GLN A N 1
ATOM 899 C CA . GLN A 1 119 ? 56.837 14.030 11.556 1.00 33.20 128 GLN A CA 1
ATOM 900 C C . GLN A 1 119 ? 57.611 13.053 12.433 1.00 29.63 128 GLN A C 1
ATOM 901 O O . GLN A 1 119 ? 57.025 12.380 13.283 1.00 25.01 128 GLN A O 1
ATOM 907 N N . ASP A 1 120 ? 58.935 12.987 12.257 1.00 29.69 129 ASP A N 1
ATOM 908 C CA . ASP A 1 120 ? 59.748 12.149 13.128 1.00 24.73 129 ASP A CA 1
ATOM 909 C C . ASP A 1 120 ? 59.662 12.590 14.583 1.00 23.76 129 ASP A C 1
ATOM 910 O O . ASP A 1 120 ? 59.909 11.777 15.480 1.00 23.28 129 ASP A O 1
ATOM 915 N N . GLY A 1 121 ? 59.296 13.849 14.838 1.00 24.04 130 GLY A N 1
ATOM 916 C CA . GLY A 1 121 ? 59.079 14.288 16.206 1.00 25.50 130 GLY A CA 1
ATOM 917 C C . GLY A 1 121 ? 57.860 13.655 16.848 1.00 24.43 130 GLY A C 1
ATOM 918 O O . GLY A 1 121 ? 57.834 13.437 18.063 1.00 22.34 130 GLY A O 1
ATOM 919 N N . PHE A 1 122 ? 56.832 13.360 16.053 1.00 25.03 131 PHE A N 1
ATOM 920 C CA . PHE A 1 122 ? 55.696 12.606 16.569 1.00 18.19 131 PHE A CA 1
ATOM 921 C C . PHE A 1 122 ? 56.129 11.218 17.021 1.00 17.16 131 PHE A C 1
ATOM 922 O O . PHE A 1 122 ? 55.875 10.816 18.160 1.00 19.38 131 PHE A O 1
ATOM 930 N N . TYR A 1 123 ? 56.802 10.474 16.138 1.00 18.76 132 TYR A N 1
ATOM 931 C CA . TYR A 1 123 ? 57.207 9.109 16.461 1.00 16.41 132 TYR A CA 1
ATOM 932 C C . TYR A 1 123 ? 58.235 9.073 17.584 1.00 18.83 132 TYR A C 1
ATOM 933 O O . TYR A 1 123 ? 58.204 8.169 18.426 1.00 15.81 132 TYR A O 1
ATOM 942 N N . GLU A 1 124 ? 59.159 10.039 17.609 1.00 19.51 133 GLU A N 1
ATOM 943 C CA . GLU A 1 124 ? 60.106 10.115 18.716 1.00 17.69 133 GLU A CA 1
ATOM 944 C C . GLU A 1 124 ? 59.383 10.271 20.049 1.00 16.82 133 GLU A C 1
ATOM 945 O O . GLU A 1 124 ? 59.759 9.645 21.044 1.00 19.44 133 GLU A O 1
ATOM 947 N N . ARG A 1 125 ? 58.321 11.079 20.078 1.00 21.39 134 ARG A N 1
ATOM 948 C CA . ARG A 1 125 ? 57.566 11.273 21.311 1.00 18.68 134 ARG A CA 1
ATOM 949 C C . ARG A 1 125 ? 56.900 9.985 21.787 1.00 20.15 134 ARG A C 1
ATOM 950 O O . ARG A 1 125 ? 56.752 9.778 22.997 1.00 20.55 134 ARG A O 1
ATOM 953 N N . ILE A 1 126 ? 56.498 9.107 20.873 1.00 20.77 135 ILE A N 1
ATOM 954 C CA . ILE A 1 126 ? 55.799 7.884 21.255 1.00 18.80 135 ILE A CA 1
ATOM 955 C C . ILE A 1 126 ? 56.730 6.667 21.246 1.00 23.79 135 ILE A C 1
ATOM 956 O O . ILE A 1 126 ? 56.261 5.531 21.177 1.00 23.57 135 ILE A O 1
ATOM 961 N N . GLY A 1 127 ? 58.042 6.883 21.323 1.00 21.35 136 GLY A N 1
ATOM 962 C CA . GLY A 1 127 ? 58.969 5.812 21.626 1.00 22.70 136 GLY A CA 1
ATOM 963 C C . GLY A 1 127 ? 59.756 5.240 20.464 1.00 21.21 136 GLY A C 1
ATOM 964 O O . GLY A 1 127 ? 60.489 4.264 20.665 1.00 19.93 136 GLY A O 1
ATOM 965 N N . TYR A 1 128 ? 59.640 5.805 19.266 1.00 20.48 137 TYR A N 1
ATOM 966 C CA . TYR A 1 128 ? 60.450 5.338 18.147 1.00 17.68 137 TYR A CA 1
ATOM 967 C C . TYR A 1 128 ? 61.834 5.979 18.174 1.00 19.66 137 TYR A C 1
ATOM 968 O O . TYR A 1 128 ? 62.024 7.078 18.702 1.00 18.29 137 TYR A O 1
ATOM 977 N N . GLU A 1 129 ? 62.807 5.273 17.592 1.00 18.28 138 GLU A N 1
ATOM 978 C CA . GLU A 1 129 ? 64.198 5.706 17.564 1.00 20.08 138 GLU A CA 1
ATOM 979 C C . GLU A 1 129 ? 64.735 5.643 16.142 1.00 19.35 138 GLU A C 1
ATOM 980 O O . GLU A 1 129 ? 64.385 4.739 15.378 1.00 19.32 138 GLU A O 1
ATOM 983 N N . TYR A 1 130 ? 65.584 6.609 15.792 1.00 18.08 139 TYR A N 1
ATOM 984 C CA . TYR A 1 130 ? 66.203 6.624 14.473 1.00 22.05 139 TYR A CA 1
ATOM 985 C C . TYR A 1 130 ? 67.055 5.378 14.266 1.00 22.41 139 TYR A C 1
ATOM 986 O O . TYR A 1 130 ? 67.696 4.879 15.197 1.00 21.44 139 TYR A O 1
ATOM 995 N N . CYS A 1 131 ? 67.055 4.864 13.036 1.00 19.16 140 CYS A N 1
ATOM 996 C CA . CYS A 1 131 ? 67.787 3.645 12.722 1.00 23.79 140 CYS A CA 1
ATOM 997 C C . CYS A 1 131 ? 68.413 3.774 11.339 1.00 22.14 140 CYS A C 1
ATOM 998 O O . CYS A 1 131 ? 68.216 4.765 10.629 1.00 21.99 140 CYS A O 1
ATOM 1001 N N . ALA A 1 132 ? 69.192 2.763 10.969 1.00 25.55 141 ALA A N 1
ATOM 1002 C CA . ALA A 1 132 ? 69.812 2.722 9.659 1.00 27.10 141 ALA A CA 1
ATOM 1003 C C . ALA A 1 132 ? 68.746 2.521 8.583 1.00 27.32 141 ALA A C 1
ATOM 1004 O O . ALA A 1 132 ? 67.653 2.026 8.868 1.00 27.87 141 ALA A O 1
ATOM 1006 N N . PRO A 1 133 ? 69.041 2.894 7.335 1.00 33.22 142 PRO A N 1
ATOM 1007 C CA . PRO A 1 133 ? 68.043 2.733 6.272 1.00 31.26 142 PRO A CA 1
ATOM 1008 C C . PRO A 1 133 ? 67.651 1.275 6.087 1.00 30.28 142 PRO A C 1
ATOM 1009 O O . PRO A 1 133 ? 68.413 0.354 6.390 1.00 28.81 142 PRO A O 1
ATOM 1013 N N 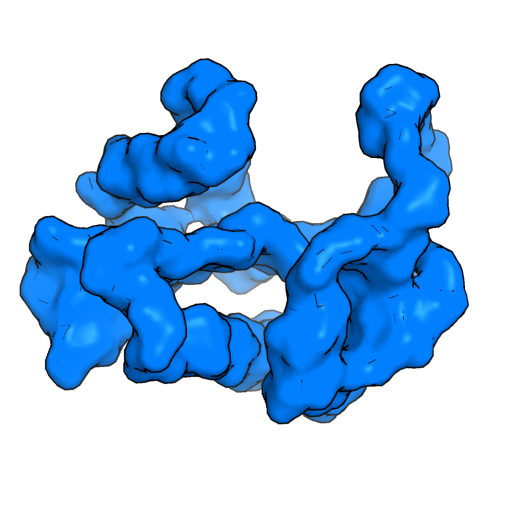. ILE A 1 134 ? 66.435 1.078 5.589 1.00 33.02 143 ILE A N 1
ATOM 1014 C CA . ILE A 1 134 ? 65.877 -0.255 5.396 1.00 35.17 143 ILE A CA 1
ATOM 1015 C C . ILE A 1 134 ? 64.805 -0.150 4.323 1.00 37.35 143 ILE A C 1
ATOM 1016 O O . ILE A 1 134 ? 64.050 0.825 4.274 1.00 40.42 143 ILE A O 1
ATOM 1021 N N . THR A 1 135 ? 64.753 -1.151 3.451 1.00 38.57 144 THR A N 1
ATOM 1022 C CA . THR A 1 135 ? 63.809 -1.169 2.343 1.00 43.80 144 THR A CA 1
ATOM 1023 C C . THR A 1 135 ? 62.708 -2.182 2.625 1.00 42.92 144 THR A C 1
ATOM 1024 O O . THR A 1 135 ? 62.986 -3.311 3.046 1.00 39.94 144 THR A O 1
ATOM 1028 N N . MET A 1 136 ? 61.459 -1.761 2.410 1.00 44.58 145 MET A N 1
ATOM 1029 C CA . MET A 1 136 ? 60.317 -2.654 2.591 1.00 41.64 145 MET A CA 1
ATOM 1030 C C . MET A 1 136 ? 60.336 -3.796 1.582 1.00 42.86 145 MET A C 1
ATOM 1031 O O . MET A 1 136 ? 59.975 -4.932 1.909 1.00 40.43 145 MET A O 1
ATOM 1036 N N . TYR A 1 137 ? 60.757 -3.515 0.358 1.00 50.29 146 TYR A N 1
ATOM 1037 C CA . TYR A 1 137 ? 60.660 -4.481 -0.723 1.00 49.03 146 TYR A CA 1
ATOM 1038 C C . TYR A 1 137 ? 61.929 -5.320 -0.826 1.00 48.57 146 TYR A C 1
ATOM 1039 O O . TYR A 1 137 ? 62.975 -4.990 -0.261 1.00 46.84 146 TYR A O 1
ATOM 1048 N N . GLY A 1 138 ? 61.815 -6.427 -1.554 1.00 49.48 147 GLY A N 1
ATOM 1049 C CA . GLY A 1 138 ? 62.950 -7.261 -1.860 1.00 51.24 147 GLY A CA 1
ATOM 1050 C C . GLY A 1 138 ? 63.633 -6.806 -3.132 1.00 51.83 147 GLY A C 1
ATOM 1051 O O . GLY A 1 138 ? 63.353 -5.725 -3.663 1.00 49.73 147 GLY A O 1
ATOM 1052 N N . PRO A 1 139 ? 64.551 -7.626 -3.649 1.00 52.56 148 PRO A N 1
ATOM 1053 C CA . PRO A 1 139 ? 65.246 -7.250 -4.890 1.00 51.75 148 PRO A CA 1
ATOM 1054 C C . PRO A 1 139 ? 64.341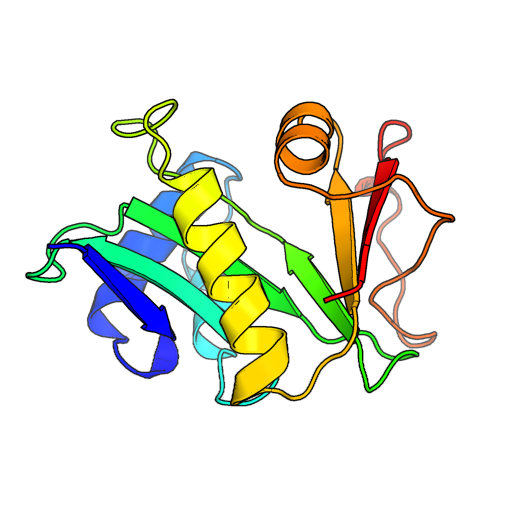 -7.231 -6.108 1.00 48.61 148 PRO A C 1
ATOM 1055 O O . PRO A 1 139 ? 64.668 -6.549 -7.086 1.00 50.88 148 PRO A O 1
ATOM 1059 N N . ARG A 1 140 ? 63.214 -7.944 -6.079 1.00 48.42 149 ARG A N 1
ATOM 1060 C CA . ARG A 1 140 ? 62.265 -7.972 -7.194 1.00 44.72 149 ARG A CA 1
ATOM 1061 C C . ARG A 1 140 ? 61.388 -6.726 -7.261 1.00 44.23 149 ARG A C 1
ATOM 1062 O O . ARG A 1 140 ? 60.206 -6.805 -7.610 1.00 40.42 149 ARG A O 1
ATOM 1070 N N . HIS A 1 141 ? 61.948 -5.563 -6.938 1.00 43.87 150 HIS A N 1
ATOM 1071 C CA . HIS A 1 141 ? 61.203 -4.315 -6.957 1.00 43.63 150 HIS A CA 1
ATOM 1072 C C . HIS A 1 141 ? 62.145 -3.187 -7.350 1.00 42.90 150 HIS A C 1
ATOM 1073 O O . HIS A 1 141 ? 63.289 -3.134 -6.889 1.00 42.05 150 HIS A O 1
ATOM 1080 N N . CYS A 1 142 ? 61.662 -2.299 -8.215 1.00 32.20 151 CYS A N 1
ATOM 1081 C CA . CYS A 1 142 ? 62.403 -1.114 -8.625 1.00 31.40 151 CYS A CA 1
ATOM 1082 C C . CYS A 1 142 ? 61.585 0.114 -8.257 1.00 31.21 151 CYS A C 1
ATOM 1083 O O . CYS A 1 142 ? 60.477 0.301 -8.771 1.00 30.18 151 CYS A O 1
ATOM 1086 N N . GLU A 1 143 ? 62.125 0.945 -7.372 1.00 27.98 152 GLU A N 1
ATOM 1087 C CA . GLU A 1 143 ? 61.448 2.175 -6.990 1.00 26.36 152 GLU A CA 1
ATOM 1088 C C . GLU A 1 143 ? 61.618 3.214 -8.089 1.00 25.55 152 GLU A C 1
ATOM 1089 O O . GLU A 1 143 ? 62.715 3.382 -8.634 1.00 22.73 152 GLU A O 1
ATOM 1095 N N . LEU A 1 144 ? 60.529 3.891 -8.428 1.00 21.70 153 LEU A N 1
ATOM 1096 C CA . LEU A 1 144 ? 60.603 4.989 -9.378 1.00 23.33 153 LEU A CA 1
ATOM 1097 C C . LEU A 1 144 ? 61.473 6.103 -8.799 1.00 24.63 153 LEU A C 1
ATOM 1098 O O . LEU A 1 144 ? 61.216 6.562 -7.679 1.00 25.18 153 LEU A O 1
ATOM 1103 N N . PRO A 1 145 ? 62.507 6.556 -9.514 1.00 27.86 154 PRO A N 1
ATOM 1104 C CA . PRO A 1 145 ? 63.373 7.608 -8.950 1.00 26.25 154 PRO A CA 1
ATOM 1105 C C . PRO A 1 145 ? 62.624 8.872 -8.555 1.00 26.90 154 PRO A C 1
ATOM 1106 O O . PRO A 1 145 ? 63.011 9.527 -7.580 1.00 30.21 154 PRO A O 1
ATO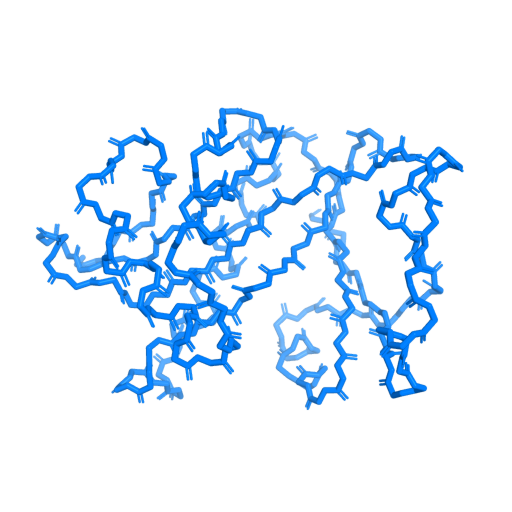M 1110 N N . SER A 1 146 ? 61.547 9.220 -9.264 1.00 27.30 155 SER A N 1
ATOM 1111 C CA . SER A 1 146 ? 60.746 10.396 -8.937 1.00 26.35 155 SER A CA 1
ATOM 1112 C C . SER A 1 146 ? 60.072 10.315 -7.571 1.00 29.24 155 SER A C 1
ATOM 1113 O O . SER A 1 146 ? 59.537 11.328 -7.109 1.00 31.31 155 SER A O 1
ATOM 1116 N N . LEU A 1 147 ? 60.061 9.151 -6.923 1.00 30.31 156 LEU A N 1
ATOM 1117 C CA . LEU A 1 147 ? 59.431 9.004 -5.618 1.00 32.45 156 LEU A CA 1
ATOM 1118 C C . LEU A 1 147 ? 60.432 9.005 -4.471 1.00 37.92 156 LEU A C 1
ATOM 1119 O O . LEU A 1 147 ? 60.032 8.839 -3.315 1.00 38.69 156 LEU A O 1
ATOM 1124 N N . GLN A 1 148 ? 61.715 9.189 -4.758 1.00 33.87 157 GLN A N 1
ATOM 1125 C CA . GLN A 1 148 ? 62.716 9.272 -3.708 1.00 38.96 157 GLN A CA 1
ATOM 1126 C C . GLN A 1 148 ? 62.824 10.703 -3.190 1.00 40.68 157 GLN A C 1
ATOM 1127 O O . GLN A 1 148 ? 62.629 11.672 -3.930 1.00 36.24 157 GLN A O 1
ATOM 1133 N N . ASN A 1 149 ? 63.121 10.832 -1.897 1.00 34.55 158 ASN A N 1
ATOM 1134 C CA . ASN A 1 149 ? 63.189 12.140 -1.259 1.00 38.60 158 ASN A CA 1
ATOM 1135 C C . ASN A 1 149 ? 64.323 12.154 -0.246 1.00 37.63 158 ASN A C 1
ATOM 1136 O O . ASN A 1 149 ? 64.431 11.247 0.584 1.00 34.03 158 ASN A O 1
ATOM 1141 N N . ALA A 1 150 ? 65.157 13.195 -0.310 1.00 38.18 159 ALA A N 1
ATOM 1142 C CA . ALA A 1 150 ? 66.353 13.255 0.523 1.00 40.25 159 ALA A CA 1
ATOM 1143 C C . ALA A 1 150 ? 66.041 13.488 1.995 1.00 35.85 159 ALA A C 1
ATOM 1144 O O . ALA A 1 150 ? 66.911 13.251 2.842 1.00 36.35 159 ALA A O 1
ATOM 1146 N N . LYS A 1 151 ? 64.837 13.951 2.321 1.00 35.45 160 LYS A N 1
ATOM 1147 C CA . LYS A 1 151 ? 64.464 14.223 3.703 1.00 40.63 160 LYS A CA 1
ATOM 1148 C C . LYS A 1 151 ? 63.951 12.992 4.438 1.00 39.85 160 LYS A C 1
ATOM 1149 O O . LYS A 1 151 ? 63.544 13.109 5.598 1.00 36.26 160 LYS A O 1
ATOM 1151 N N . LYS A 1 152 ? 63.969 11.823 3.798 1.00 40.99 161 LYS A N 1
ATOM 1152 C CA . LYS A 1 152 ? 63.422 10.608 4.394 1.00 36.47 161 LYS A CA 1
ATOM 1153 C C . LYS A 1 152 ? 64.318 10.126 5.532 1.00 37.16 161 LYS A C 1
ATOM 1154 O O . LYS A 1 152 ? 65.499 9.835 5.320 1.00 38.73 161 LYS A O 1
ATOM 1160 N N . LYS A 1 153 ? 63.757 10.044 6.736 1.00 33.47 162 LYS A N 1
ATOM 1161 C CA . LYS A 1 153 ? 64.440 9.483 7.892 1.00 29.92 162 LYS A CA 1
ATOM 1162 C C . LYS A 1 153 ? 63.770 8.174 8.289 1.00 26.56 162 LYS A C 1
ATOM 1163 O O . LYS A 1 153 ? 62.555 8.020 8.150 1.00 29.33 162 LYS A O 1
ATOM 1167 N N . TYR A 1 154 ? 64.568 7.234 8.789 1.00 24.34 163 TYR A N 1
ATOM 1168 C CA . TYR A 1 154 ? 64.094 5.904 9.154 1.00 24.50 163 TYR A CA 1
ATOM 1169 C C . TYR A 1 154 ? 64.071 5.749 10.669 1.00 23.96 163 TYR A C 1
ATOM 1170 O O . TYR A 1 154 ? 64.955 6.254 11.365 1.00 19.00 163 TYR A O 1
ATOM 1179 N N . MET A 1 155 ? 63.054 5.050 11.178 1.00 17.82 164 MET A N 1
ATOM 1180 C CA . MET A 1 155 ? 62.897 4.839 12.611 1.00 16.42 164 MET A CA 1
ATOM 1181 C C . MET A 1 155 ? 62.345 3.443 12.868 1.00 17.68 164 MET A C 1
ATOM 1182 O O . MET A 1 155 ? 61.744 2.813 11.992 1.00 15.58 164 MET A O 1
ATOM 1187 N N . LYS A 1 156 ? 62.554 2.964 14.093 1.00 15.33 165 LYS A N 1
ATOM 1188 C CA . LYS A 1 156 ? 62.045 1.661 14.494 1.00 18.25 165 LYS A CA 1
ATOM 1189 C C . LYS A 1 156 ? 61.674 1.681 15.972 1.00 17.98 165 LYS A C 1
ATOM 1190 O O . LYS A 1 156 ? 62.121 2.538 16.739 1.00 16.91 165 LYS A O 1
ATOM 1196 N N . LYS A 1 157 ? 60.847 0.717 16.362 1.00 17.07 166 LYS A N 1
ATOM 1197 C CA . LYS A 1 157 ? 60.522 0.491 17.765 1.00 16.07 166 LYS A CA 1
ATOM 1198 C C . LYS A 1 157 ? 60.519 -1.008 18.002 1.00 15.05 166 LYS A C 1
ATOM 1199 O O . LYS A 1 157 ? 59.783 -1.741 17.336 1.00 15.70 166 LYS A O 1
ATOM 1205 N N . VAL A 1 158 ? 61.364 -1.464 18.917 1.00 15.38 167 VAL A N 1
ATOM 1206 C CA . VAL A 1 158 ? 61.358 -2.859 19.334 1.00 16.21 167 VAL A CA 1
ATOM 1207 C C . VAL A 1 158 ? 60.167 -3.053 20.263 1.00 19.96 167 VAL A C 1
ATOM 1208 O O . VAL A 1 158 ? 60.052 -2.372 21.288 1.00 19.50 167 VAL A O 1
ATOM 1212 N N . LEU A 1 159 ? 59.274 -3.965 19.897 1.00 18.93 168 LEU A N 1
ATOM 1213 C CA . LEU A 1 159 ? 57.998 -4.117 20.589 1.00 19.99 168 LEU A CA 1
ATOM 1214 C C . LEU A 1 159 ? 58.161 -4.687 21.991 1.00 24.03 168 LEU A C 1
ATOM 1215 O O . LEU A 1 159 ? 59.049 -5.508 22.249 1.00 21.03 168 LEU A O 1
#

Solvent-accessible surface area: 8749 Å² total; per-residue (Å²): 135,86,53,17,16,20,0,46,84,70,77,126,6,16,81,79,0,1,63,17,6,27,70,63,106,116,142,67,99,86,14,32,47,149,36,0,106,48,9,48,102,64,38,31,0,1,0,0,0,0,35,65,63,47,106,92,7,4,0,3,0,29,0,5,67,7,110,90,82,104,66,6,0,21,5,51,34,27,8,16,15,130,150,37,99,91,110,43,24,11,135,62,0,1,115,79,0,9,53,22,0,120,89,88,27,114,14,95,18,0,20,2,39,18,77,124,117,28,51,62,22,48,110,22,46,9,65,122,34,76,105,29,88,30,104,25,120,226,86,126,81,108,100,99,131,108,80,113,48,75,59,37,0,65,42,103,64

Radius of gyration: 15.05 Å; Cα contacts (8 Å, |Δi|>4): 269; chains: 1; bounding box: 41×30×33 Å